Protein AF-D5EYG6-F1 (afdb_monomer_lite)

Secondary structure (DSSP, 8-state):
--SGGGTTS--TT----TTTTS-HHHHHHHHHHH---TTS----TTT-HHHHHHHHHHHHHHHH------HHHHHHHHHHHHHTT-

Structure (mmCIF, N/CA/C/O backbone):
data_AF-D5EYG6-F1
#
_entry.id   AF-D5EYG6-F1
#
loop_
_atom_site.group_PDB
_atom_site.id
_atom_site.type_symbol
_atom_site.label_atom_id
_atom_site.label_alt_id
_atom_site.label_comp_id
_atom_site.label_asym_id
_atom_site.label_entity_id
_atom_site.label_seq_id
_atom_site.pdbx_PDB_ins_code
_atom_site.Cartn_x
_atom_site.Cartn_y
_atom_site.Cartn_z
_atom_site.occupancy
_atom_site.B_iso_or_equiv
_atom_site.auth_seq_id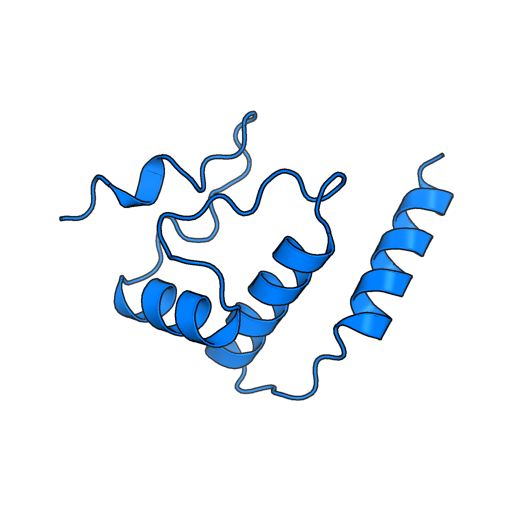
_atom_site.auth_comp_id
_atom_site.auth_asym_id
_atom_site.auth_atom_id
_atom_site.pdbx_PDB_model_num
ATOM 1 N N . MET A 1 1 ? 3.155 22.296 9.965 1.00 39.31 1 MET A N 1
ATOM 2 C CA . MET A 1 1 ? 3.442 20.840 9.943 1.00 39.31 1 MET A CA 1
ATOM 3 C C . MET A 1 1 ? 3.229 20.158 8.574 1.00 39.31 1 MET A C 1
ATOM 5 O O . MET A 1 1 ? 3.318 18.944 8.507 1.00 39.31 1 MET A O 1
ATOM 9 N N . ALA A 1 2 ? 3.020 20.884 7.463 1.00 40.94 2 ALA A N 1
ATOM 10 C CA . ALA A 1 2 ? 2.746 20.280 6.145 1.00 40.94 2 ALA A CA 1
ATOM 11 C C . ALA A 1 2 ? 3.994 20.036 5.261 1.00 40.94 2 ALA A C 1
ATOM 13 O O . ALA A 1 2 ? 3.904 19.369 4.237 1.00 40.94 2 ALA A O 1
ATOM 14 N N . GLN A 1 3 ? 5.166 20.567 5.637 1.00 39.59 3 GLN A N 1
ATOM 15 C CA . GLN A 1 3 ? 6.361 20.542 4.780 1.00 39.59 3 GLN A CA 1
ATOM 16 C C . GLN A 1 3 ? 7.075 19.177 4.728 1.00 39.59 3 GLN A C 1
ATOM 18 O O . GLN A 1 3 ? 7.795 18.910 3.773 1.00 39.59 3 GLN A O 1
ATOM 23 N N . ARG A 1 4 ? 6.916 18.328 5.754 1.00 38.44 4 ARG A N 1
ATOM 24 C CA . ARG A 1 4 ? 7.791 17.160 5.976 1.00 38.44 4 ARG A CA 1
ATOM 25 C C . ARG A 1 4 ? 7.388 15.916 5.168 1.00 38.44 4 ARG A C 1
ATOM 27 O O . ARG A 1 4 ? 8.268 15.181 4.741 1.00 38.44 4 ARG A O 1
ATOM 34 N N . TYR A 1 5 ? 6.104 15.780 4.830 1.00 38.09 5 TYR A N 1
ATOM 35 C CA . TYR A 1 5 ? 5.568 14.657 4.046 1.00 38.09 5 TYR A CA 1
ATOM 36 C C . TYR A 1 5 ? 5.963 14.668 2.558 1.00 38.09 5 TYR A C 1
ATOM 38 O O . TYR A 1 5 ? 5.768 13.678 1.860 1.00 38.09 5 TYR A O 1
ATOM 46 N N . LYS A 1 6 ? 6.517 15.778 2.044 1.00 42.19 6 LYS A N 1
ATOM 47 C CA . LYS A 1 6 ? 6.870 15.902 0.619 1.00 42.19 6 LYS A CA 1
ATOM 48 C C . LYS A 1 6 ? 8.051 15.014 0.213 1.00 42.19 6 LYS A C 1
ATOM 50 O O . LYS A 1 6 ? 8.039 14.459 -0.875 1.00 42.19 6 LYS A O 1
ATOM 55 N N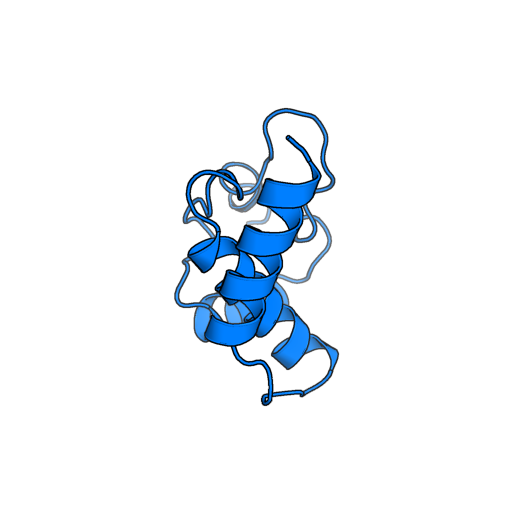 . LYS A 1 7 ? 9.040 14.823 1.092 1.00 42.12 7 LYS A N 1
ATOM 56 C CA . LYS A 1 7 ? 10.365 14.314 0.694 1.00 42.12 7 LYS A CA 1
ATOM 57 C C . LYS A 1 7 ? 10.415 12.820 0.335 1.00 42.12 7 LYS A C 1
ATOM 59 O O . LYS A 1 7 ? 11.280 12.423 -0.433 1.00 42.12 7 LYS A O 1
ATOM 64 N N . TYR A 1 8 ? 9.521 11.991 0.878 1.00 44.56 8 TYR A N 1
ATOM 65 C CA . TYR A 1 8 ? 9.590 10.525 0.726 1.00 44.56 8 TYR A CA 1
ATOM 66 C C . TYR A 1 8 ? 8.597 9.945 -0.295 1.00 44.56 8 TYR A C 1
ATOM 68 O O . TYR A 1 8 ? 8.656 8.758 -0.608 1.00 44.56 8 TYR A O 1
ATOM 76 N N . TRP A 1 9 ? 7.722 10.795 -0.840 1.00 49.28 9 TRP A N 1
ATOM 77 C CA . TRP A 1 9 ? 6.651 10.434 -1.781 1.00 49.28 9 TRP A CA 1
ATOM 78 C C . TRP A 1 9 ? 6.766 11.175 -3.118 1.00 49.28 9 TRP A C 1
ATOM 80 O O . TRP A 1 9 ? 5.845 11.160 -3.936 1.00 49.28 9 TRP A O 1
ATOM 90 N N . GLU A 1 10 ? 7.887 11.860 -3.331 1.00 43.66 10 GLU A N 1
ATOM 91 C CA . GLU A 1 10 ? 8.242 12.476 -4.602 1.00 43.66 10 GLU A CA 1
ATOM 92 C C . GLU A 1 10 ? 8.914 11.431 -5.500 1.00 43.66 10 GLU A C 1
ATOM 94 O O . GLU A 1 10 ? 9.996 10.921 -5.219 1.00 43.66 10 GLU A O 1
ATOM 99 N N . TRP A 1 11 ? 8.226 11.090 -6.588 1.00 46.72 11 TRP A N 1
ATOM 100 C CA . TRP A 1 11 ? 8.768 10.316 -7.698 1.00 46.72 11 TRP A CA 1
ATOM 101 C C . TRP A 1 11 ? 9.855 11.112 -8.434 1.00 46.72 11 TRP A C 1
ATOM 103 O O . TRP A 1 11 ? 9.664 12.315 -8.622 1.00 46.72 11 TRP A O 1
ATOM 113 N N . PRO A 1 12 ? 10.926 10.487 -8.965 1.00 41.69 12 PRO A N 1
ATOM 114 C CA . PRO A 1 12 ? 12.040 11.234 -9.554 1.00 41.69 12 PRO A CA 1
ATOM 115 C C . PRO A 1 12 ? 11.718 12.012 -10.849 1.00 41.69 12 PRO A C 1
ATOM 117 O O . PRO A 1 12 ? 12.588 12.709 -11.355 1.00 41.69 12 PRO A O 1
ATOM 120 N N . HIS A 1 13 ? 10.502 11.941 -11.406 1.00 46.31 13 HIS A N 1
ATOM 121 C CA . HIS A 1 13 ? 10.213 12.450 -12.757 1.00 46.31 13 HIS A CA 1
ATOM 122 C C . HIS A 1 13 ? 8.810 13.058 -12.932 1.00 46.31 13 HIS A C 1
ATOM 124 O O . HIS A 1 13 ? 8.129 12.787 -13.916 1.00 46.31 13 HIS A O 1
ATOM 130 N N . GLY A 1 14 ? 8.338 13.876 -11.986 1.00 44.47 14 GLY A N 1
ATOM 131 C CA . GLY A 1 14 ? 7.120 14.675 -12.205 1.00 44.47 14 GLY A CA 1
ATOM 132 C C . GLY A 1 14 ? 5.810 13.875 -12.274 1.00 44.47 14 GLY A C 1
ATOM 133 O O . GLY A 1 14 ? 4.782 14.415 -12.677 1.00 44.47 14 GLY A O 1
ATOM 134 N N . CYS A 1 15 ? 5.815 12.609 -11.847 1.00 39.34 15 CYS A N 1
ATOM 135 C CA . CYS A 1 15 ? 4.580 11.866 -11.619 1.00 39.34 15 CYS A CA 1
ATOM 136 C C . CYS A 1 15 ? 3.829 12.497 -10.436 1.00 39.34 15 CYS A C 1
ATOM 138 O O . CYS A 1 15 ? 4.446 12.763 -9.397 1.00 39.34 15 CYS A O 1
ATOM 140 N N . PRO A 1 16 ? 2.517 12.767 -10.566 1.00 45.88 16 PRO A N 1
ATOM 141 C CA . PRO A 1 16 ? 1.766 13.458 -9.533 1.00 45.88 16 PRO A CA 1
ATOM 142 C C . PRO A 1 16 ? 1.816 12.654 -8.236 1.00 45.88 16 PRO A C 1
ATOM 144 O O . PRO A 1 16 ? 1.407 11.496 -8.183 1.00 45.88 16 PRO A O 1
ATOM 147 N N . ASN A 1 17 ? 2.315 13.280 -7.170 1.00 55.22 17 ASN A N 1
ATOM 148 C CA . ASN A 1 17 ? 2.215 12.716 -5.834 1.00 55.22 17 ASN A CA 1
ATOM 149 C C . ASN A 1 17 ? 0.724 12.691 -5.459 1.00 55.22 17 ASN A C 1
ATOM 151 O O . ASN A 1 17 ? 0.118 13.711 -5.121 1.00 55.22 17 ASN A O 1
ATOM 155 N N . ILE A 1 18 ? 0.136 11.500 -5.554 1.00 55.22 18 ILE A N 1
ATOM 156 C CA . ILE A 1 18 ? -1.288 11.231 -5.325 1.00 55.22 18 ILE A CA 1
ATOM 157 C C . ILE A 1 18 ? -1.747 11.566 -3.894 1.00 55.22 18 ILE A C 1
ATOM 159 O O . ILE A 1 18 ? -2.950 11.643 -3.635 1.00 55.22 18 ILE A O 1
ATOM 163 N N . PHE A 1 19 ? -0.806 11.797 -2.970 1.00 55.78 19 PHE A N 1
ATOM 164 C CA . PHE A 1 19 ? -1.048 12.171 -1.576 1.00 55.78 19 PHE A CA 1
ATOM 165 C C . PHE A 1 19 ? -0.815 13.658 -1.287 1.00 55.78 19 PHE A C 1
ATOM 167 O O . PHE A 1 19 ? -1.270 14.150 -0.258 1.00 55.78 19 PHE A O 1
ATOM 174 N N . LEU A 1 20 ? -0.179 14.410 -2.194 1.00 53.66 20 LEU A N 1
ATOM 175 C CA . LEU A 1 20 ? 0.244 15.805 -1.971 1.00 53.66 20 LEU A CA 1
ATOM 176 C C . LEU A 1 20 ? -0.940 16.768 -1.746 1.00 53.66 20 LEU A C 1
ATOM 178 O O . LEU A 1 20 ? -0.757 17.856 -1.206 1.00 53.66 20 LEU A O 1
ATOM 182 N N . LYS A 1 21 ? -2.162 16.364 -2.120 1.00 60.69 21 LYS A N 1
ATOM 183 C CA . LYS A 1 21 ? -3.411 17.113 -1.882 1.00 60.69 21 LYS A CA 1
ATOM 184 C C . LYS A 1 21 ? -4.357 16.460 -0.870 1.00 60.69 21 LYS A C 1
ATOM 186 O O . LYS A 1 21 ? -5.477 16.939 -0.702 1.00 60.69 21 LYS A O 1
ATOM 191 N N . ARG A 1 22 ? -3.959 15.365 -0.217 1.00 69.69 22 ARG A N 1
ATOM 192 C CA . ARG A 1 22 ? -4.861 14.618 0.668 1.00 69.69 22 ARG A CA 1
ATOM 193 C C . ARG A 1 22 ? -4.732 15.080 2.126 1.00 69.69 22 ARG A C 1
ATOM 195 O O . ARG A 1 22 ? -3.626 15.396 2.561 1.00 69.69 22 ARG A O 1
ATOM 202 N N . PRO A 1 23 ? -5.838 15.135 2.894 1.00 77.81 23 PRO A N 1
ATOM 203 C CA . PRO A 1 23 ? -5.797 15.531 4.302 1.00 77.81 23 PRO A CA 1
ATOM 204 C C . PRO A 1 23 ? -4.845 14.651 5.124 1.00 77.81 23 PRO A C 1
ATOM 206 O O . PRO A 1 23 ? -4.710 13.462 4.849 1.00 77.81 23 PRO A O 1
ATOM 209 N N . ALA A 1 24 ? -4.250 15.187 6.193 1.00 77.50 24 ALA A N 1
ATOM 210 C CA . ALA A 1 24 ? -3.354 14.413 7.064 1.00 77.50 24 ALA A CA 1
ATOM 211 C C . ALA A 1 24 ? -4.024 13.145 7.635 1.00 77.50 24 ALA A C 1
ATOM 213 O O . ALA A 1 24 ? -3.406 12.086 7.676 1.00 77.50 24 ALA A O 1
ATOM 214 N N . ALA A 1 25 ? -5.315 13.226 7.976 1.00 79.81 25 ALA A N 1
ATOM 215 C CA . ALA A 1 25 ? -6.107 12.075 8.414 1.00 79.81 25 ALA A CA 1
ATOM 216 C C . ALA A 1 25 ? -6.247 10.993 7.325 1.00 79.81 25 ALA A C 1
ATOM 218 O O . ALA A 1 25 ? -6.329 9.805 7.636 1.00 79.81 25 ALA A O 1
ATOM 219 N N . TYR A 1 26 ? -6.242 11.389 6.046 1.00 82.44 26 TYR A N 1
ATOM 220 C CA . TYR A 1 26 ? -6.236 10.441 4.937 1.00 82.44 26 TYR A CA 1
ATOM 221 C C . TYR A 1 26 ? -4.926 9.662 4.902 1.00 82.44 26 TYR A C 1
ATOM 223 O O . TYR A 1 26 ? -4.928 8.436 4.907 1.00 82.44 26 TYR A O 1
ATOM 231 N N . ILE A 1 27 ? -3.808 10.386 4.936 1.00 80.75 27 ILE A N 1
ATOM 232 C CA . ILE A 1 27 ? -2.466 9.799 4.895 1.00 80.75 27 ILE A CA 1
ATOM 233 C C . ILE A 1 27 ? -2.251 8.869 6.096 1.00 80.75 27 ILE A C 1
ATOM 235 O O . ILE A 1 27 ? -1.740 7.764 5.937 1.00 80.75 27 ILE A O 1
ATOM 239 N N . GLN A 1 28 ? -2.699 9.274 7.287 1.00 83.94 28 GLN A N 1
ATOM 240 C CA . GLN A 1 28 ? -2.575 8.470 8.501 1.00 83.94 28 GLN A CA 1
ATOM 241 C C . GLN A 1 28 ? -3.339 7.144 8.407 1.00 83.94 28 GLN A C 1
ATOM 243 O O . GLN A 1 28 ? -2.814 6.103 8.797 1.00 83.94 28 GLN A O 1
ATOM 248 N N . ARG A 1 29 ? -4.560 7.157 7.867 1.00 84.19 29 ARG A N 1
ATOM 249 C CA . ARG A 1 29 ? -5.376 5.945 7.739 1.00 84.19 29 ARG A CA 1
ATOM 250 C C . ARG A 1 29 ? -4.863 5.020 6.631 1.00 84.19 29 ARG A C 1
ATOM 252 O O . ARG A 1 29 ? -4.796 3.815 6.853 1.00 84.19 29 ARG A O 1
ATOM 259 N N . VAL A 1 30 ? -4.392 5.563 5.506 1.00 85.12 30 VAL A N 1
ATOM 260 C CA . VAL A 1 30 ? -3.692 4.766 4.482 1.00 85.12 30 VAL A CA 1
ATOM 261 C C . VAL A 1 30 ? -2.413 4.145 5.046 1.00 85.12 30 VAL A C 1
ATOM 263 O O . VAL A 1 30 ? -2.144 2.972 4.798 1.00 85.12 30 VAL A O 1
ATOM 266 N N . SER A 1 31 ? -1.648 4.889 5.846 1.00 85.50 31 SER A N 1
ATOM 267 C CA . SER A 1 31 ? -0.443 4.379 6.509 1.00 85.50 31 SER A CA 1
ATOM 268 C C . SER A 1 31 ? -0.755 3.216 7.457 1.00 85.50 31 SER A C 1
ATOM 270 O O . SER A 1 31 ? -0.101 2.178 7.395 1.00 85.50 31 SER A O 1
ATOM 272 N N . GLN A 1 32 ? -1.811 3.339 8.267 1.00 87.06 32 GLN A N 1
ATOM 273 C CA . GLN A 1 32 ? -2.266 2.264 9.156 1.00 87.06 32 GLN A CA 1
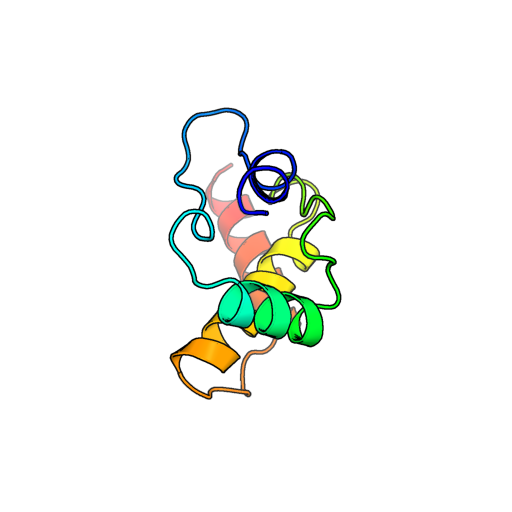ATOM 274 C C . GLN A 1 32 ? -2.699 1.007 8.392 1.00 87.06 32 GLN A C 1
ATOM 276 O O . GLN A 1 32 ? -2.381 -0.100 8.814 1.00 87.06 32 GLN A O 1
ATOM 281 N N . LEU A 1 33 ? -3.415 1.172 7.277 1.00 86.31 33 LEU A N 1
ATOM 282 C CA . LEU A 1 33 ? -3.923 0.055 6.477 1.00 86.31 33 LEU A CA 1
ATOM 283 C C . LEU A 1 33 ? -2.827 -0.641 5.659 1.00 86.31 33 LEU A C 1
ATOM 285 O O . LEU A 1 33 ? -2.859 -1.857 5.512 1.00 86.31 33 LEU A O 1
ATOM 289 N N . SER A 1 34 ? -1.874 0.124 5.125 1.00 84.88 34 SER A N 1
ATOM 290 C CA . SER A 1 34 ? -0.781 -0.403 4.295 1.00 84.88 34 SER A CA 1
ATOM 291 C C . SER A 1 34 ? 0.414 -0.918 5.101 1.00 84.88 34 SER A C 1
ATOM 293 O O . SER A 1 34 ? 1.258 -1.632 4.559 1.00 84.88 34 SER A O 1
ATOM 295 N N . GLY A 1 35 ? 0.518 -0.525 6.375 1.00 85.62 35 GLY A N 1
ATOM 296 C CA . GLY A 1 35 ? 1.678 -0.794 7.223 1.00 85.62 35 GLY A CA 1
ATOM 297 C C . GLY A 1 35 ? 2.924 0.021 6.858 1.00 85.62 35 GLY A C 1
ATOM 298 O O . GLY A 1 35 ? 3.985 -0.225 7.422 1.00 85.62 35 GLY A O 1
ATOM 299 N N . ILE A 1 36 ? 2.813 0.976 5.928 1.00 83.00 36 ILE A N 1
ATOM 300 C CA . ILE A 1 36 ? 3.918 1.830 5.479 1.00 83.00 36 ILE A CA 1
ATOM 301 C C . ILE A 1 36 ? 3.783 3.189 6.152 1.00 83.00 36 ILE A C 1
ATOM 303 O O . ILE A 1 36 ? 2.737 3.838 6.060 1.00 83.00 36 ILE A O 1
ATOM 307 N N . GLY A 1 37 ? 4.837 3.630 6.840 1.00 78.69 37 GLY A N 1
ATOM 308 C CA . GLY A 1 37 ? 4.838 4.913 7.542 1.00 78.69 37 GLY A CA 1
ATOM 309 C C . GLY A 1 37 ? 4.598 6.101 6.596 1.00 78.69 37 GLY A C 1
ATOM 310 O O . GLY A 1 37 ? 5.000 6.056 5.435 1.00 78.69 37 GLY A O 1
ATOM 311 N N . PRO A 1 38 ? 4.003 7.211 7.067 1.00 72.25 38 PRO A N 1
ATOM 312 C CA . PRO A 1 38 ? 3.741 8.378 6.222 1.00 72.25 38 PRO A CA 1
ATOM 313 C C . PRO A 1 38 ? 5.022 9.107 5.786 1.00 72.25 38 PRO A C 1
ATOM 315 O O . PRO A 1 38 ? 4.986 9.894 4.848 1.00 72.25 38 PRO A O 1
ATOM 318 N N . ASP A 1 39 ? 6.152 8.839 6.439 1.00 73.06 39 ASP A N 1
ATOM 319 C CA . ASP A 1 39 ? 7.484 9.322 6.056 1.00 73.06 39 ASP A CA 1
ATOM 320 C C . ASP A 1 39 ? 8.357 8.196 5.469 1.00 73.06 39 ASP A C 1
ATOM 322 O O . ASP A 1 39 ? 9.541 8.392 5.205 1.00 73.06 39 ASP A O 1
ATOM 326 N N . GLU A 1 40 ? 7.805 6.994 5.293 1.00 73.56 40 GLU A N 1
ATOM 327 C CA . GLU A 1 40 ? 8.557 5.853 4.790 1.00 73.56 40 GLU A CA 1
ATOM 328 C C . GLU A 1 40 ? 8.483 5.810 3.257 1.00 73.56 40 GLU A C 1
ATOM 330 O O . GLU A 1 40 ? 7.389 5.857 2.690 1.00 73.56 40 GLU A O 1
ATOM 335 N N . PRO A 1 41 ? 9.621 5.706 2.548 1.00 72.25 41 PRO A N 1
ATOM 33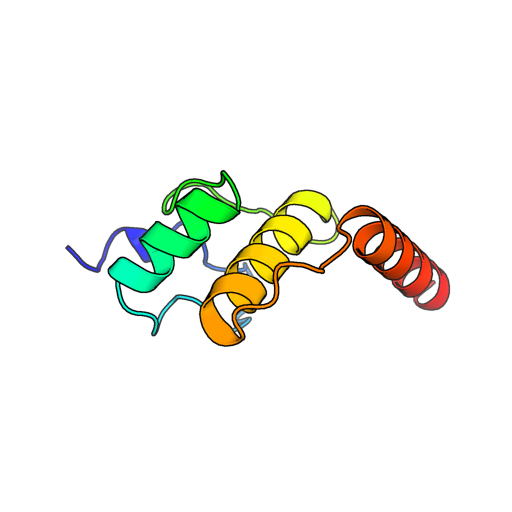6 C CA . PRO A 1 41 ? 9.601 5.659 1.095 1.00 72.25 41 PRO A CA 1
ATOM 337 C C . PRO A 1 41 ? 8.969 4.351 0.607 1.00 72.25 41 PRO A C 1
ATOM 339 O O . PRO A 1 41 ? 9.419 3.258 0.962 1.00 72.25 41 PRO A O 1
ATOM 342 N N . ILE A 1 42 ? 7.967 4.442 -0.275 1.00 71.88 42 ILE A N 1
ATOM 343 C CA . ILE A 1 42 ? 7.445 3.247 -0.961 1.00 71.88 42 ILE A CA 1
ATOM 344 C C . ILE A 1 42 ? 8.514 2.658 -1.896 1.00 71.88 42 ILE A C 1
ATOM 346 O O . ILE A 1 42 ? 8.676 1.438 -1.960 1.00 71.88 42 ILE A O 1
ATOM 350 N N . GLY A 1 43 ? 9.280 3.518 -2.576 1.00 71.56 43 GLY A N 1
ATOM 351 C CA . GLY A 1 43 ? 10.245 3.128 -3.608 1.00 71.56 43 GLY A CA 1
ATOM 352 C C . GLY A 1 43 ? 9.635 3.090 -5.014 1.00 71.56 43 GLY A C 1
ATOM 353 O O . GLY A 1 43 ? 8.536 3.592 -5.232 1.00 71.56 43 GLY A O 1
ATOM 354 N N . ILE A 1 44 ? 10.355 2.506 -5.973 1.00 73.81 44 ILE A N 1
ATOM 355 C CA . ILE A 1 44 ? 9.956 2.392 -7.390 1.00 73.81 44 ILE A CA 1
ATOM 356 C C . ILE A 1 44 ? 9.032 1.165 -7.565 1.00 73.81 44 ILE A C 1
ATOM 358 O O . ILE A 1 44 ? 9.283 0.153 -6.906 1.00 73.81 44 ILE A O 1
ATOM 362 N N . PRO A 1 45 ? 7.972 1.179 -8.409 1.00 69.94 45 PRO A N 1
ATOM 363 C CA . PRO A 1 45 ? 6.982 0.107 -8.441 1.00 69.94 45 PRO A CA 1
ATOM 364 C C . PRO A 1 45 ? 7.566 -1.150 -9.066 1.00 69.94 45 PRO A C 1
ATOM 366 O O . PRO A 1 45 ? 7.212 -2.242 -8.657 1.00 69.94 45 PRO A O 1
ATOM 369 N N . CYS A 1 46 ? 8.496 -1.000 -10.010 1.00 71.88 46 CYS A N 1
ATOM 370 C CA . CYS A 1 46 ? 9.218 -2.112 -10.610 1.00 71.88 46 CYS A CA 1
ATOM 371 C C . CYS A 1 46 ? 10.126 -2.828 -9.601 1.00 71.88 46 CYS A C 1
ATOM 373 O O . CYS A 1 46 ? 10.245 -4.044 -9.671 1.00 71.88 46 CYS A O 1
ATOM 375 N N . ASP A 1 47 ? 10.722 -2.097 -8.655 1.00 75.69 47 ASP A N 1
ATOM 376 C CA . ASP A 1 47 ? 11.641 -2.678 -7.668 1.00 75.69 47 ASP A CA 1
ATOM 377 C C . ASP A 1 47 ? 10.889 -3.273 -6.472 1.00 75.69 47 ASP A C 1
ATOM 379 O O . ASP A 1 47 ? 11.324 -4.251 -5.863 1.00 75.69 47 ASP A O 1
ATOM 383 N N . ARG A 1 48 ? 9.775 -2.640 -6.080 1.00 76.31 48 ARG A N 1
ATOM 384 C CA . ARG A 1 48 ? 8.999 -2.986 -4.878 1.00 76.31 48 ARG A CA 1
ATOM 385 C C . ARG A 1 48 ? 7.486 -2.958 -5.142 1.00 76.31 48 ARG A C 1
ATOM 387 O O . ARG A 1 48 ? 6.770 -2.199 -4.479 1.00 76.31 48 ARG A O 1
ATOM 394 N N . PRO A 1 49 ? 6.964 -3.801 -6.053 1.00 82.25 49 PRO A N 1
ATOM 395 C CA . PRO A 1 49 ? 5.555 -3.761 -6.459 1.00 82.25 49 PRO A CA 1
ATOM 396 C C . PRO A 1 49 ? 4.590 -4.047 -5.304 1.00 82.25 49 PRO A C 1
ATOM 398 O O . PRO A 1 49 ? 3.547 -3.407 -5.192 1.00 82.25 49 PRO A O 1
ATOM 401 N N . ALA A 1 50 ? 4.971 -4.925 -4.371 1.00 85.12 50 ALA A N 1
ATOM 402 C CA . ALA A 1 50 ? 4.152 -5.265 -3.205 1.00 85.12 50 ALA A CA 1
ATOM 403 C C . ALA A 1 50 ? 3.835 -4.057 -2.310 1.00 85.12 50 ALA A C 1
ATOM 405 O O . ALA A 1 50 ? 2.727 -3.940 -1.790 1.00 85.12 50 ALA A O 1
ATOM 406 N N . ARG A 1 51 ? 4.780 -3.117 -2.161 1.00 85.38 51 ARG A N 1
ATOM 407 C CA . ARG A 1 51 ? 4.562 -1.903 -1.358 1.00 85.38 51 ARG A CA 1
ATOM 408 C C . ARG A 1 51 ? 3.560 -0.967 -2.034 1.00 85.38 51 ARG A C 1
ATOM 410 O O . ARG A 1 51 ? 2.720 -0.382 -1.358 1.00 85.38 51 ARG A O 1
ATOM 417 N N . TRP A 1 52 ? 3.617 -0.874 -3.361 1.00 83.81 52 TRP A N 1
ATOM 418 C CA . TRP A 1 52 ? 2.670 -0.096 -4.162 1.00 83.81 52 TRP A CA 1
ATOM 419 C C . TRP A 1 52 ? 1.265 -0.685 -4.133 1.00 83.81 52 TRP A C 1
ATOM 421 O O . TRP A 1 52 ? 0.302 0.057 -3.954 1.00 83.81 52 TRP A O 1
ATOM 431 N N . ILE A 1 53 ? 1.146 -2.007 -4.245 1.00 87.00 53 ILE A N 1
ATOM 432 C CA . ILE A 1 53 ? -0.144 -2.702 -4.183 1.00 87.00 53 ILE A CA 1
ATOM 433 C C . ILE A 1 53 ? -0.775 -2.566 -2.795 1.00 87.00 53 ILE A C 1
ATOM 435 O O . ILE A 1 53 ? -1.944 -2.202 -2.708 1.00 87.00 53 ILE A O 1
ATOM 439 N N . SER A 1 54 ? 0.008 -2.715 -1.721 1.00 86.00 54 SER A N 1
ATOM 440 C CA . SER A 1 54 ? -0.471 -2.480 -0.350 1.00 86.00 54 SER A CA 1
ATOM 441 C C . SER A 1 54 ? -1.040 -1.065 -0.169 1.00 86.00 54 SER A C 1
ATOM 443 O O . SER A 1 54 ? -2.124 -0.870 0.388 1.00 86.00 54 SER A O 1
ATOM 445 N N . VAL A 1 55 ? -0.355 -0.052 -0.708 1.00 85.25 55 VAL A N 1
ATOM 446 C CA . VAL A 1 55 ? -0.822 1.342 -0.654 1.00 85.25 55 VAL A CA 1
ATOM 447 C C . VAL A 1 55 ? -2.063 1.557 -1.520 1.00 85.25 55 VAL A C 1
ATOM 449 O O . VAL A 1 55 ? -2.999 2.227 -1.082 1.00 85.25 55 VAL A O 1
ATOM 452 N N . ALA A 1 56 ? -2.115 0.974 -2.719 1.00 83.94 56 ALA A N 1
ATOM 453 C CA . ALA A 1 56 ? -3.283 1.039 -3.596 1.00 83.94 56 ALA A CA 1
ATOM 454 C C . ALA A 1 56 ? -4.520 0.412 -2.940 1.00 83.94 56 ALA A C 1
ATOM 456 O O . ALA A 1 56 ? -5.588 1.028 -2.925 1.00 83.94 56 ALA A O 1
ATOM 457 N N . ARG A 1 57 ? -4.361 -0.757 -2.313 1.00 86.25 57 ARG A N 1
ATOM 458 C CA . ARG A 1 57 ? -5.408 -1.414 -1.527 1.00 86.25 57 ARG A CA 1
ATOM 459 C C . ARG A 1 57 ? -5.871 -0.541 -0.366 1.00 86.25 57 ARG A C 1
ATOM 461 O O . ARG A 1 57 ? -7.070 -0.339 -0.198 1.00 86.25 57 ARG A O 1
ATOM 468 N N . ALA A 1 58 ? -4.943 0.013 0.411 1.00 87.31 58 ALA A N 1
ATOM 469 C CA . ALA A 1 58 ? -5.264 0.895 1.531 1.00 87.31 58 ALA A CA 1
ATOM 470 C C . ALA A 1 58 ? -6.061 2.138 1.094 1.00 87.31 58 ALA A C 1
ATOM 472 O O . ALA A 1 58 ? -7.030 2.514 1.755 1.00 87.31 58 ALA A O 1
ATOM 473 N N . MET A 1 59 ? -5.701 2.745 -0.041 1.00 85.56 59 MET A N 1
ATOM 474 C CA . MET A 1 59 ? -6.472 3.844 -0.627 1.00 85.56 59 MET A CA 1
ATOM 475 C C . MET A 1 59 ? -7.863 3.393 -1.071 1.00 85.56 59 MET A C 1
ATOM 477 O O . MET A 1 59 ? -8.842 4.054 -0.745 1.00 85.56 59 MET A O 1
ATOM 481 N N . ALA A 1 60 ? -7.979 2.256 -1.754 1.00 84.62 60 ALA A N 1
ATOM 482 C CA . ALA A 1 60 ? -9.265 1.756 -2.228 1.00 84.62 60 ALA A CA 1
ATOM 483 C C . ALA A 1 60 ? -10.214 1.362 -1.080 1.00 84.62 60 ALA A C 1
ATOM 485 O O . ALA A 1 60 ? -11.408 1.657 -1.152 1.00 84.62 60 ALA A O 1
ATOM 486 N N . ILE A 1 61 ? -9.697 0.785 0.012 1.00 85.75 61 ILE A N 1
ATOM 487 C CA . ILE A 1 61 ? -10.454 0.574 1.259 1.00 85.75 61 ILE A CA 1
ATOM 488 C C . ILE A 1 61 ? -10.959 1.915 1.795 1.00 85.75 61 ILE A C 1
ATOM 490 O O . ILE A 1 61 ? -12.105 2.029 2.222 1.00 85.75 61 ILE A O 1
ATOM 494 N N . GLN A 1 62 ? -10.106 2.937 1.790 1.00 84.12 62 GLN A N 1
ATOM 495 C CA . GLN A 1 62 ? -10.445 4.235 2.353 1.00 84.12 62 GLN A CA 1
ATOM 496 C C . GLN A 1 62 ? -11.432 5.044 1.501 1.00 84.12 62 GLN A C 1
ATOM 498 O O . GLN A 1 62 ? -12.261 5.758 2.062 1.00 84.12 62 GLN A O 1
ATOM 503 N N . GLU A 1 63 ? -11.346 4.952 0.177 1.00 83.56 63 GLU A N 1
ATOM 504 C CA . GLU A 1 63 ? -12.206 5.692 -0.753 1.00 83.56 63 GLU A CA 1
ATOM 505 C C . GLU A 1 63 ? -13.538 4.990 -1.003 1.00 83.56 63 GLU A C 1
ATOM 507 O O . GLU A 1 63 ? -14.574 5.645 -1.060 1.00 83.56 63 GLU A O 1
ATOM 512 N N . ASN A 1 64 ? -13.513 3.662 -1.122 1.00 83.69 64 ASN A N 1
ATOM 513 C CA . ASN A 1 64 ? -14.658 2.884 -1.593 1.00 83.69 64 ASN A CA 1
ATOM 514 C C . ASN A 1 64 ? -15.207 1.922 -0.531 1.00 83.69 64 ASN A C 1
ATOM 516 O O . ASN A 1 64 ? -16.186 1.227 -0.785 1.00 83.69 64 ASN A O 1
ATOM 520 N N . GLY A 1 65 ? -14.568 1.821 0.640 1.00 79.69 65 GLY A N 1
ATOM 521 C CA . GLY A 1 65 ? -14.955 0.873 1.690 1.00 79.69 65 GLY A CA 1
ATOM 522 C C . GLY A 1 65 ? -14.709 -0.596 1.329 1.00 79.69 65 GLY A C 1
ATOM 523 O O . GLY A 1 65 ? -15.110 -1.484 2.079 1.00 79.69 65 GLY A O 1
ATOM 524 N N . THR A 1 66 ? -14.067 -0.877 0.190 1.00 77.19 66 THR A N 1
ATOM 525 C CA . THR A 1 66 ? -13.892 -2.246 -0.301 1.00 77.19 66 THR A CA 1
ATOM 526 C C . THR A 1 66 ? -12.703 -2.924 0.368 1.00 77.19 66 THR A C 1
ATOM 528 O O . THR A 1 66 ? -11.558 -2.533 0.174 1.00 77.19 66 THR A O 1
ATOM 531 N N . ALA A 1 67 ? -12.970 -3.961 1.163 1.00 71.44 67 ALA A N 1
ATOM 532 C CA . ALA A 1 67 ? -11.933 -4.791 1.781 1.00 71.44 67 ALA A CA 1
ATOM 533 C C . ALA A 1 67 ? -11.523 -5.996 0.913 1.00 71.44 67 ALA A C 1
ATOM 535 O O . ALA A 1 67 ? -10.564 -6.688 1.250 1.00 71.44 67 ALA A O 1
ATOM 536 N N . GLN A 1 68 ? -12.228 -6.245 -0.195 1.00 76.94 68 GLN A N 1
ATOM 537 C CA . GLN A 1 68 ? -12.083 -7.443 -1.032 1.00 76.94 68 GLN A CA 1
ATOM 538 C C . GLN A 1 68 ? -11.044 -7.263 -2.148 1.00 76.94 68 GLN A C 1
ATOM 540 O O . GLN A 1 68 ? -11.280 -7.625 -3.296 1.00 76.94 68 GLN A O 1
ATOM 545 N N . ILE A 1 69 ? -9.901 -6.662 -1.825 1.00 79.25 69 ILE A N 1
ATOM 546 C CA . ILE A 1 69 ? -8.781 -6.554 -2.763 1.00 79.25 69 ILE A CA 1
ATOM 547 C C . ILE A 1 69 ? -7.773 -7.641 -2.416 1.00 79.25 69 ILE A C 1
ATOM 549 O O . ILE A 1 69 ? -7.246 -7.666 -1.303 1.00 79.25 69 ILE A O 1
ATOM 553 N N . ASP A 1 70 ? -7.543 -8.538 -3.372 1.00 82.00 70 ASP A N 1
ATOM 554 C CA . ASP A 1 70 ? -6.556 -9.607 -3.271 1.00 82.00 70 ASP A CA 1
ATOM 555 C C . ASP A 1 70 ? -5.193 -9.112 -3.775 1.00 82.00 70 ASP A C 1
ATOM 557 O O . ASP A 1 70 ? -4.957 -8.970 -4.980 1.00 82.00 70 ASP A O 1
AT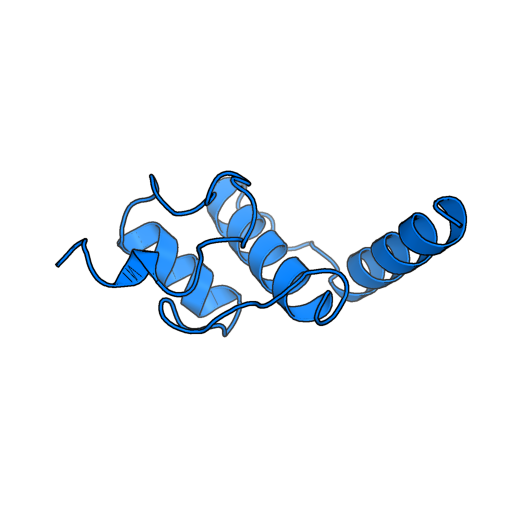OM 561 N N . ASP A 1 71 ? -4.288 -8.866 -2.829 1.00 81.12 71 ASP A N 1
ATOM 562 C CA . ASP A 1 71 ? -2.928 -8.394 -3.096 1.00 81.12 71 ASP A CA 1
ATOM 563 C C . ASP A 1 71 ? -2.126 -9.389 -3.954 1.00 81.12 71 ASP A C 1
ATOM 565 O O . ASP A 1 71 ? -1.298 -8.976 -4.769 1.00 81.12 71 ASP A O 1
ATOM 569 N N . PHE A 1 72 ? -2.384 -10.696 -3.825 1.00 84.00 72 PHE A N 1
ATOM 570 C CA . PHE A 1 72 ? -1.705 -11.728 -4.608 1.00 84.00 72 PHE A CA 1
ATOM 571 C C . PHE A 1 72 ? -2.162 -11.712 -6.067 1.00 84.00 72 PHE A C 1
ATOM 573 O O . PHE A 1 72 ? -1.335 -11.782 -6.981 1.00 84.00 72 PHE A O 1
ATOM 580 N N . ALA A 1 73 ? -3.469 -11.570 -6.298 1.00 84.69 73 ALA A N 1
ATOM 581 C CA . ALA A 1 73 ? -4.014 -11.417 -7.644 1.00 84.69 73 ALA A CA 1
ATOM 582 C C . ALA A 1 73 ? -3.495 -10.135 -8.316 1.00 84.69 73 ALA A C 1
ATOM 584 O O . ALA A 1 73 ? -3.104 -10.166 -9.485 1.00 84.69 73 ALA A O 1
ATOM 585 N N . MET A 1 74 ? -3.418 -9.029 -7.569 1.00 85.31 74 MET A N 1
ATOM 586 C CA . MET A 1 74 ? -2.852 -7.773 -8.070 1.00 85.31 74 MET A CA 1
ATOM 587 C C . MET A 1 74 ? -1.366 -7.898 -8.418 1.00 85.31 74 MET A C 1
ATOM 589 O O . MET A 1 74 ? -0.942 -7.385 -9.454 1.00 85.31 74 MET A O 1
ATOM 593 N N . LEU A 1 75 ? -0.581 -8.598 -7.594 1.00 85.94 75 LEU A N 1
ATOM 594 C CA . LEU A 1 75 ? 0.840 -8.840 -7.858 1.00 85.94 75 LEU A CA 1
ATOM 595 C C . LEU A 1 75 ? 1.041 -9.675 -9.124 1.00 85.94 75 LEU A C 1
ATOM 597 O O . LEU A 1 75 ? 1.834 -9.297 -9.981 1.00 85.94 75 LEU A O 1
ATOM 601 N N . LYS A 1 76 ? 0.261 -10.748 -9.297 1.00 85.50 76 LYS A N 1
ATOM 602 C CA . LYS A 1 76 ? 0.281 -11.531 -10.540 1.00 85.50 76 LYS A CA 1
ATOM 603 C C . LYS A 1 76 ? -0.094 -10.700 -11.763 1.00 85.50 76 LYS A C 1
ATOM 605 O O . LYS A 1 76 ? 0.548 -10.829 -12.800 1.00 85.50 76 LYS A O 1
ATOM 610 N N . GLY A 1 77 ? -1.118 -9.853 -11.654 1.00 82.44 77 GLY A N 1
ATOM 611 C CA . GLY A 1 77 ? -1.509 -8.948 -12.736 1.00 82.44 77 GLY A CA 1
ATOM 612 C C . GLY A 1 77 ? -0.383 -7.985 -13.117 1.00 82.44 77 GLY A C 1
ATOM 613 O O . GLY A 1 77 ? -0.125 -7.778 -14.299 1.00 82.44 77 GLY A O 1
ATOM 614 N N . PHE A 1 78 ? 0.334 -7.450 -12.126 1.00 82.00 78 PHE A N 1
ATOM 615 C CA . PHE A 1 78 ? 1.500 -6.601 -12.363 1.00 82.00 78 PHE A CA 1
ATOM 616 C C . PHE A 1 78 ? 2.617 -7.339 -13.117 1.00 82.00 78 PHE A C 1
ATOM 618 O O . PHE A 1 78 ? 3.175 -6.790 -14.069 1.00 82.00 78 PHE A O 1
ATOM 625 N N . ASP A 1 79 ? 2.910 -8.584 -12.736 1.00 82.31 79 ASP A N 1
ATOM 626 C CA . ASP A 1 79 ? 3.919 -9.405 -13.413 1.00 82.31 79 ASP A CA 1
ATOM 627 C C . ASP A 1 79 ? 3.538 -9.730 -14.864 1.00 82.31 79 ASP A C 1
ATOM 629 O O . ASP A 1 79 ? 4.406 -9.707 -15.736 1.00 82.31 79 ASP A O 1
ATOM 633 N N . LEU A 1 80 ? 2.254 -9.982 -15.143 1.00 79.69 80 LEU A N 1
ATOM 634 C CA . LEU A 1 80 ? 1.752 -10.194 -16.508 1.00 79.69 80 LEU A CA 1
ATOM 635 C C . LEU A 1 80 ? 1.917 -8.934 -17.367 1.00 79.69 80 LEU A C 1
ATOM 637 O O . LEU A 1 80 ? 2.500 -9.000 -18.445 1.00 79.69 80 LEU A O 1
ATOM 641 N N . CYS A 1 81 ? 1.516 -7.767 -16.853 1.00 75.88 81 CYS A N 1
ATOM 642 C CA . CYS A 1 81 ? 1.691 -6.492 -17.558 1.00 75.88 81 CYS A CA 1
ATOM 643 C C . CYS A 1 81 ? 3.162 -6.175 -17.870 1.00 75.88 81 CYS A C 1
ATOM 645 O O . CYS A 1 81 ? 3.451 -5.477 -18.839 1.00 75.88 81 CYS A O 1
ATOM 647 N N . ARG A 1 82 ? 4.106 -6.651 -17.046 1.00 72.50 82 ARG A N 1
ATOM 648 C CA . ARG A 1 82 ? 5.543 -6.492 -17.311 1.00 72.50 82 ARG A CA 1
ATOM 649 C C . ARG A 1 82 ? 6.043 -7.391 -18.434 1.00 72.50 82 ARG A C 1
ATOM 651 O O . ARG A 1 82 ? 6.954 -6.975 -19.140 1.00 72.50 82 ARG A O 1
ATOM 658 N N . GLN A 1 83 ? 5.488 -8.592 -18.572 1.00 68.25 83 GLN A N 1
ATOM 659 C CA . GLN A 1 83 ? 5.868 -9.529 -19.631 1.00 68.25 83 GLN A CA 1
ATOM 660 C C . GLN A 1 83 ? 5.405 -9.035 -21.005 1.00 68.25 83 GLN A C 1
ATOM 662 O O . GLN A 1 83 ? 6.164 -9.140 -21.958 1.00 68.25 83 GLN A O 1
ATOM 667 N N . ASP A 1 84 ? 4.224 -8.415 -21.084 1.00 60.78 84 ASP A N 1
ATOM 668 C CA . ASP A 1 84 ? 3.687 -7.849 -22.334 1.00 60.78 84 ASP A CA 1
ATOM 669 C C . ASP A 1 84 ? 4.412 -6.571 -22.803 1.00 60.78 84 ASP A C 1
ATOM 671 O O . ASP A 1 84 ? 4.242 -6.136 -23.940 1.00 60.78 84 ASP A O 1
ATOM 675 N N . ALA A 1 85 ? 5.196 -5.935 -21.926 1.00 56.47 85 ALA A N 1
ATOM 676 C CA . ALA A 1 85 ? 5.949 -4.716 -22.229 1.00 56.47 85 ALA A CA 1
ATOM 677 C C . ALA A 1 85 ? 7.401 -4.980 -22.680 1.00 56.47 85 ALA A C 1
ATOM 679 O O . ALA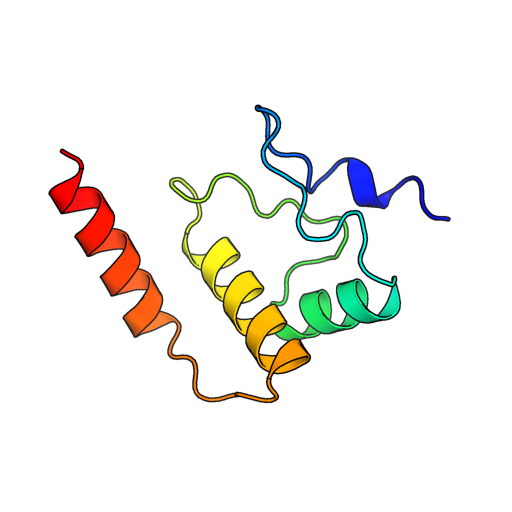 A 1 85 ? 8.140 -4.016 -22.911 1.00 56.47 85 ALA A O 1
ATOM 680 N N . GLN A 1 86 ? 7.819 -6.250 -22.755 1.00 45.91 86 GLN A N 1
ATOM 681 C CA . GLN A 1 86 ? 9.102 -6.682 -23.326 1.00 45.91 86 GLN A CA 1
ATOM 682 C C . GLN A 1 86 ? 8.948 -7.047 -24.801 1.00 45.91 86 GLN A C 1
ATOM 684 O O . GLN A 1 86 ? 9.920 -6.785 -25.544 1.00 45.91 86 GLN A O 1
#

Organism: Xylanibacter ruminicola (strain ATCC 19189 / DSM 19721 / CIP 105475 / JCM 8958 / 23) (NCBI:txid264731)

Foldseek 3Di:
DLPQLPPQQDDPPPDDSPCNPPDPVLLVQLCVQLVADSNHHLDDCVVRVLSVLSSVLSNCCVPPVDNPDDSVVVVVVVVVVVVVVD

pLDDT: mean 71.12, std 16.17, range [38.09, 87.31]

Radius of gyration: 13.58 Å; chains: 1; bounding box: 27×33×33 Å

Sequence (86 aa):
MAQRYKKYWEWPHGCPNIFLKRPAAYIQRVSQLSGIGPDEPIGIPCDRPARWISVARAMAIQENGTAQIDDFAMLKGFDLCRQDAQ